Protein AF-A0A670I3U3-F1 (afdb_monomer)

pLDDT: mean 74.85, std 17.23, range [39.5, 95.62]

Foldseek 3Di:
DDDDPPPPDDDPDVPVVVVCCVVVVDPPPCPPPHDDFDDDDDDFDDDDDDPPDDPVVVVVVVVVRVVVVCVVPPDPPDDPVVSVVVVPPPPDDDD

Organism: Podarcis muralis (NCBI:txid64176)

Mean predicted aligned error: 14.13 Å

Secondary structure (DSSP, 8-state):
-------------HHHHHHHHHHH-------TTSS-----PPP-PPPPP-TT--HHHHHHHHHHHHHHHHHHH-PSSP-HHHHHHHHHS------

Solvent-accessible surface area (backbone atoms only — not comparable to full-atom values): 6673 Å² total; per-residue (Å²): 141,85,80,82,81,78,76,79,81,86,77,98,51,74,64,63,56,47,50,52,41,71,74,62,70,58,81,83,62,74,58,89,86,64,80,93,60,83,86,78,86,82,85,75,84,83,82,82,89,58,96,86,63,53,75,67,58,53,50,53,53,50,50,53,54,49,52,53,53,42,64,74,77,47,72,81,82,78,52,73,68,58,45,55,48,63,63,72,54,75,80,69,90,76,134

Structure (mmCIF, N/CA/C/O backbone):
data_AF-A0A670I3U3-F1
#
_entry.id   AF-A0A670I3U3-F1
#
loop_
_atom_site.group_PDB
_atom_site.id
_atom_site.type_symbol
_atom_site.label_atom_id
_atom_site.label_alt_id
_atom_site.label_comp_id
_atom_site.label_asym_id
_atom_site.label_entity_id
_atom_site.label_seq_id
_atom_site.pdbx_PDB_ins_code
_atom_site.Cartn_x
_atom_site.Cartn_y
_atom_site.Cartn_z
_atom_site.occupancy
_atom_site.B_iso_or_equiv
_atom_site.auth_seq_id
_atom_site.auth_comp_id
_atom_site.auth_asym_id
_atom_site.auth_atom_id
_atom_site.pdbx_PDB_model_num
ATOM 1 N N . MET A 1 1 ? -9.331 42.536 -22.570 1.00 39.50 1 MET A N 1
ATOM 2 C CA . MET A 1 1 ? -9.483 41.204 -23.198 1.00 39.50 1 MET A CA 1
ATOM 3 C C . MET A 1 1 ? -8.216 40.946 -24.002 1.00 39.50 1 MET A C 1
ATOM 5 O O . MET A 1 1 ? -8.075 41.502 -25.071 1.00 39.50 1 MET A O 1
ATOM 9 N N . GLY A 1 2 ? -7.161 40.326 -23.487 1.00 46.25 2 GLY A N 1
ATOM 10 C CA . GLY A 1 2 ? -7.134 39.082 -22.724 1.00 46.25 2 GLY A CA 1
ATOM 11 C C . GLY A 1 2 ? -6.546 37.992 -23.624 1.00 46.25 2 GLY A C 1
ATOM 12 O O . GLY A 1 2 ? -7.264 37.086 -24.014 1.00 46.25 2 GLY A O 1
ATOM 13 N N . SER A 1 3 ? -5.275 38.124 -24.018 1.00 40.22 3 SER A N 1
ATOM 14 C CA . SER A 1 3 ? -4.549 37.063 -24.725 1.00 40.22 3 SER A CA 1
ATOM 15 C C . SER A 1 3 ? -3.438 36.580 -23.804 1.00 40.22 3 SER A C 1
ATOM 17 O O . SER A 1 3 ? -2.370 37.182 -23.705 1.00 40.22 3 SER A O 1
ATOM 19 N N . TYR A 1 4 ? -3.753 35.549 -23.024 1.00 45.19 4 TYR A N 1
ATOM 20 C CA . TYR A 1 4 ? -2.819 34.914 -22.107 1.00 45.19 4 TYR A CA 1
ATOM 21 C C . TYR A 1 4 ? -1.749 34.189 -22.927 1.00 45.19 4 TYR A C 1
ATOM 23 O O . TYR A 1 4 ? -1.976 33.105 -23.458 1.00 45.19 4 TYR A O 1
ATOM 31 N N . SER A 1 5 ? -0.574 34.808 -23.041 1.00 49.38 5 SER A N 1
ATOM 32 C CA . SER A 1 5 ? 0.641 34.169 -23.541 1.00 49.38 5 SER A CA 1
ATOM 33 C C . SER A 1 5 ? 1.114 33.155 -22.501 1.00 49.38 5 SER A C 1
ATOM 35 O O . SER A 1 5 ? 1.922 33.461 -21.624 1.00 49.38 5 SER A O 1
ATOM 37 N N . PHE A 1 6 ? 0.564 31.943 -22.557 1.00 44.09 6 PHE A N 1
ATOM 38 C CA . PHE A 1 6 ? 1.02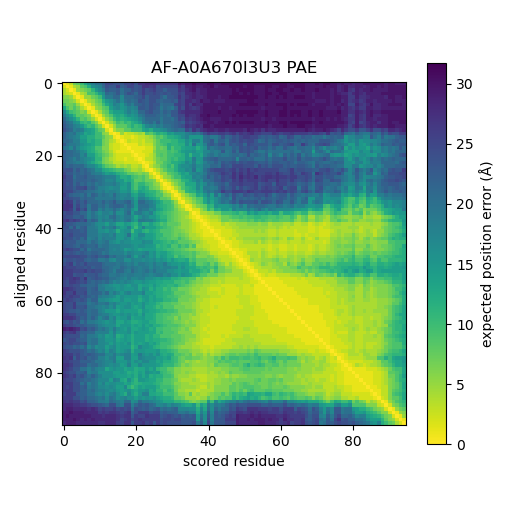5 30.818 -21.750 1.00 44.09 6 PHE A CA 1
ATOM 39 C C . PHE A 1 6 ? 2.262 30.215 -22.421 1.00 44.09 6 PHE A C 1
ATOM 41 O O . PHE A 1 6 ? 2.228 29.157 -23.049 1.00 44.09 6 PHE A O 1
ATOM 48 N N . ARG A 1 7 ? 3.372 30.955 -22.363 1.00 43.69 7 ARG A N 1
ATOM 49 C CA . ARG A 1 7 ? 4.663 30.494 -22.865 1.00 43.69 7 ARG A CA 1
ATOM 50 C C . ARG A 1 7 ? 5.255 29.524 -21.848 1.00 43.69 7 ARG A C 1
ATOM 52 O O . ARG A 1 7 ? 6.020 29.924 -20.975 1.00 43.69 7 ARG A O 1
ATOM 59 N N . ILE A 1 8 ? 4.882 28.249 -21.970 1.00 43.16 8 ILE A N 1
ATOM 60 C CA . ILE A 1 8 ? 5.583 27.144 -21.312 1.00 43.16 8 ILE A CA 1
ATOM 61 C C . ILE A 1 8 ? 6.974 27.081 -21.938 1.00 43.16 8 ILE A C 1
ATOM 63 O O . ILE A 1 8 ? 7.182 26.594 -23.047 1.00 43.16 8 ILE A O 1
ATOM 67 N N . PHE A 1 9 ? 7.923 27.669 -21.227 1.00 48.34 9 PHE A N 1
ATOM 68 C CA . PHE A 1 9 ? 9.337 27.393 -21.385 1.00 48.34 9 PHE A CA 1
ATOM 69 C C . PHE A 1 9 ? 9.571 25.921 -21.005 1.00 48.34 9 PHE A C 1
ATOM 71 O O . PHE A 1 9 ? 8.994 25.488 -20.015 1.00 48.34 9 PHE A O 1
ATOM 78 N N . PHE A 1 10 ? 10.372 25.199 -21.800 1.00 45.84 10 PHE A N 1
ATOM 79 C CA . PHE A 1 10 ? 11.146 23.968 -21.513 1.00 45.84 10 PHE A CA 1
ATOM 80 C C . PHE A 1 10 ? 11.032 22.903 -22.621 1.00 45.84 10 PHE A C 1
ATOM 82 O O . PHE A 1 10 ? 10.160 22.047 -22.578 1.00 45.84 10 PHE A O 1
ATOM 89 N N . LEU A 1 11 ? 11.951 22.947 -23.598 1.00 47.25 11 LEU A N 1
ATOM 90 C CA . LEU A 1 11 ? 12.877 21.850 -23.952 1.00 47.25 11 LEU A CA 1
ATOM 91 C C . LEU A 1 11 ? 13.648 22.221 -25.233 1.00 47.25 11 LEU A C 1
ATOM 93 O O . LEU A 1 11 ? 13.205 21.993 -26.359 1.00 47.25 11 LEU A O 1
ATOM 97 N N . SER A 1 12 ? 14.843 22.777 -25.075 1.00 53.53 12 SER A N 1
ATOM 98 C CA . SER A 1 12 ? 15.793 22.921 -26.177 1.00 53.53 12 SER A CA 1
ATOM 99 C C . SER A 1 12 ? 16.439 21.560 -26.474 1.00 53.53 12 SER A C 1
ATOM 101 O O . SER A 1 12 ? 17.479 21.242 -25.911 1.00 53.53 12 SER A O 1
ATOM 103 N N . TYR A 1 13 ? 15.821 20.743 -27.335 1.00 57.66 13 TYR A N 1
ATOM 104 C CA . TYR A 1 13 ? 16.494 19.667 -28.085 1.00 57.66 13 TYR A CA 1
ATOM 105 C C . TYR A 1 13 ? 15.681 19.318 -29.343 1.00 57.66 13 TYR A C 1
ATOM 107 O O . TYR A 1 13 ? 15.046 18.271 -29.438 1.00 57.66 13 TYR A O 1
ATOM 115 N N . THR A 1 14 ? 15.648 20.222 -30.321 1.00 66.06 14 THR A N 1
ATOM 116 C CA . THR A 1 14 ? 14.754 20.128 -31.491 1.00 66.06 14 THR A CA 1
ATOM 117 C C . THR A 1 14 ? 15.102 18.985 -32.448 1.00 66.06 14 THR A C 1
ATOM 119 O O . THR A 1 14 ? 14.212 18.469 -33.111 1.00 66.06 14 THR A O 1
ATOM 122 N N . GLY A 1 15 ? 16.368 18.559 -32.517 1.00 72.75 15 GLY A N 1
ATOM 123 C CA . GLY A 1 15 ? 16.823 17.508 -33.438 1.00 72.75 15 GLY A CA 1
ATOM 124 C C . GLY A 1 15 ? 16.455 16.090 -32.995 1.00 72.75 15 GLY A C 1
ATOM 125 O O . GLY A 1 15 ? 15.765 15.378 -33.714 1.00 72.75 15 GLY A O 1
ATOM 126 N N .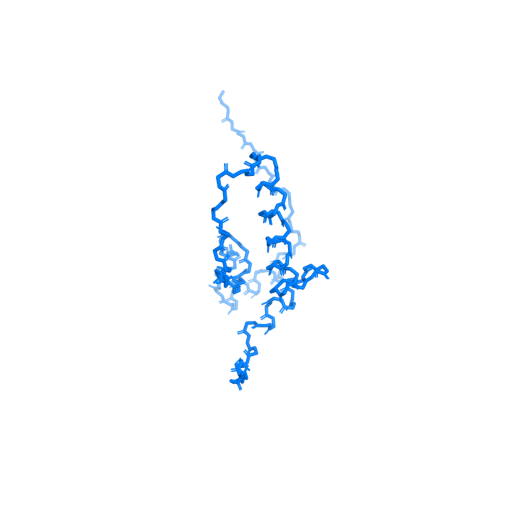 LEU A 1 16 ? 16.887 15.673 -31.801 1.00 74.81 16 LEU A N 1
ATOM 127 C CA . LEU A 1 16 ? 16.639 14.314 -31.294 1.00 74.81 16 LEU A CA 1
ATOM 128 C C . LEU A 1 16 ? 15.164 14.079 -30.965 1.00 74.81 16 LEU A C 1
ATOM 130 O O . LEU A 1 16 ? 14.649 13.018 -31.291 1.00 74.81 16 LEU A O 1
ATOM 134 N N . THR A 1 17 ? 14.459 15.057 -30.386 1.00 70.06 17 THR A N 1
ATOM 135 C CA . THR A 1 17 ? 13.016 14.908 -30.114 1.00 70.06 17 THR A CA 1
ATOM 136 C C . THR A 1 17 ? 12.224 14.740 -31.411 1.00 70.06 17 THR A C 1
ATOM 138 O O . THR A 1 17 ? 11.378 13.851 -31.498 1.00 70.06 17 THR A O 1
ATOM 141 N N . ARG A 1 18 ? 12.565 15.509 -32.455 1.00 72.12 18 ARG A N 1
ATOM 142 C CA . ARG A 1 18 ? 11.999 15.369 -33.801 1.00 72.12 18 ARG A CA 1
ATOM 143 C C . ARG A 1 18 ? 12.371 14.042 -34.455 1.00 72.12 18 ARG A C 1
ATOM 145 O O . ARG A 1 18 ? 11.493 13.382 -34.996 1.00 72.12 18 ARG A O 1
ATOM 152 N N . TRP A 1 19 ? 13.632 13.624 -34.371 1.00 79.50 19 TRP A N 1
ATOM 153 C CA . TRP A 1 19 ? 14.098 12.350 -34.924 1.00 79.50 19 TRP A CA 1
ATOM 154 C C . TRP A 1 19 ? 13.393 11.153 -34.273 1.00 79.50 19 TRP A C 1
ATOM 156 O O . TRP A 1 19 ? 12.906 10.270 -34.976 1.00 79.50 19 TRP A O 1
ATOM 166 N N . VAL A 1 20 ? 13.257 11.150 -32.942 1.00 75.00 20 VAL A N 1
ATOM 167 C CA . VAL A 1 20 ? 12.492 10.129 -32.208 1.00 75.00 20 VAL A CA 1
ATOM 168 C C . VAL A 1 20 ? 11.016 10.170 -32.614 1.00 75.00 20 VAL A C 1
ATOM 170 O O . VAL A 1 20 ? 10.427 9.122 -32.877 1.00 75.00 20 VAL A O 1
ATOM 173 N N . TYR A 1 21 ? 10.413 11.354 -32.726 1.00 69.19 21 TYR A N 1
ATOM 174 C CA . TYR A 1 21 ? 9.014 11.500 -33.129 1.00 69.19 21 TYR A CA 1
ATOM 175 C C . TYR A 1 21 ? 8.751 10.989 -34.556 1.00 69.19 21 TYR A C 1
ATOM 177 O O . TYR A 1 21 ? 7.825 10.209 -34.767 1.00 69.19 21 TYR A O 1
ATOM 185 N N . GLU A 1 22 ? 9.589 11.354 -35.528 1.00 77.81 22 GLU A N 1
ATOM 186 C CA . GLU A 1 22 ? 9.454 10.934 -36.930 1.00 77.81 22 GLU A CA 1
ATOM 187 C C . GLU A 1 22 ? 9.682 9.426 -37.108 1.00 77.81 22 GLU A C 1
ATOM 189 O O . GLU A 1 22 ? 8.971 8.781 -37.883 1.00 77.81 22 GLU A O 1
ATOM 194 N N . LYS A 1 23 ? 10.641 8.851 -36.368 1.00 75.94 23 LYS A N 1
ATOM 195 C CA . LYS A 1 23 ? 10.982 7.422 -36.432 1.00 75.94 23 LYS A CA 1
ATOM 196 C C . LYS A 1 23 ? 9.922 6.545 -35.771 1.00 75.94 23 LYS A C 1
ATOM 198 O O . LYS A 1 23 ? 9.585 5.491 -36.300 1.00 75.94 23 LYS A O 1
ATOM 203 N N . THR A 1 24 ? 9.420 6.969 -34.614 1.00 72.75 24 THR A N 1
ATOM 204 C CA . THR A 1 24 ? 8.535 6.136 -33.789 1.00 72.75 24 THR A CA 1
ATOM 205 C C . THR A 1 24 ? 7.057 6.411 -34.082 1.00 72.75 24 THR A C 1
ATOM 207 O O . THR A 1 24 ? 6.233 5.551 -33.790 1.00 72.75 24 THR A O 1
ATOM 210 N N . ARG A 1 25 ? 6.709 7.593 -34.637 1.00 64.75 25 ARG A N 1
ATOM 211 C CA . ARG A 1 25 ? 5.336 8.124 -34.853 1.00 64.75 25 ARG A CA 1
ATOM 212 C C . ARG A 1 25 ? 4.375 7.921 -33.673 1.00 64.75 25 ARG A C 1
ATOM 214 O O . ARG A 1 25 ? 3.159 7.982 -33.825 1.00 64.75 25 ARG A O 1
ATOM 221 N N . CYS A 1 26 ? 4.918 7.654 -32.495 1.00 60.19 26 CYS A N 1
ATOM 222 C CA . CYS A 1 26 ? 4.165 7.250 -31.330 1.00 60.19 26 CYS A CA 1
ATOM 223 C C . CYS A 1 26 ? 3.864 8.513 -30.534 1.00 60.19 26 CYS A C 1
ATOM 225 O O . CYS A 1 26 ? 4.790 9.234 -30.150 1.00 60.19 26 CYS A O 1
ATOM 227 N N . LEU A 1 27 ? 2.579 8.790 -30.293 1.00 56.03 27 LEU A N 1
ATOM 228 C CA . LEU A 1 27 ? 2.184 9.743 -29.264 1.00 56.03 27 LEU A CA 1
ATOM 229 C C . LEU A 1 27 ? 2.707 9.190 -27.932 1.00 56.03 27 LEU A C 1
ATOM 231 O O . LEU A 1 27 ? 2.048 8.382 -27.285 1.00 56.03 27 LEU A O 1
ATOM 235 N N . LEU A 1 28 ? 3.886 9.650 -27.510 1.00 57.25 28 LEU A N 1
ATOM 236 C CA . LEU A 1 28 ? 4.368 9.564 -26.131 1.00 57.25 28 LEU A CA 1
ATOM 237 C C . LEU A 1 28 ? 3.520 10.495 -25.250 1.00 57.25 28 LEU A C 1
ATOM 239 O O . LEU A 1 28 ? 4.039 11.348 -24.538 1.00 57.25 28 LEU A O 1
ATOM 243 N N . LEU A 1 29 ? 2.197 10.370 -25.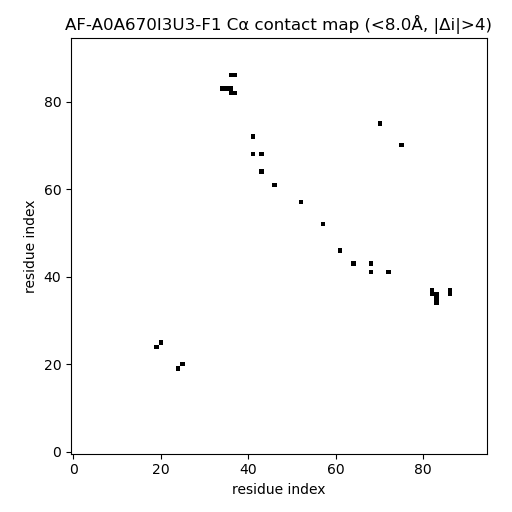327 1.00 57.56 29 LEU A N 1
ATOM 244 C CA . LEU A 1 29 ? 1.345 10.785 -24.236 1.00 57.56 29 LEU A CA 1
ATOM 245 C C . LEU A 1 29 ? 1.604 9.745 -23.150 1.00 57.56 29 LEU A C 1
ATOM 247 O O . LEU A 1 29 ? 1.235 8.584 -23.354 1.00 57.56 29 LEU A O 1
ATOM 251 N N . PRO A 1 30 ? 2.252 10.087 -22.022 1.00 60.06 30 PRO A N 1
ATOM 252 C CA . PRO A 1 30 ? 2.122 9.239 -20.854 1.00 60.06 30 PRO A CA 1
ATOM 253 C C . PRO A 1 30 ? 0.619 9.123 -20.619 1.00 60.06 30 PRO A C 1
ATOM 255 O O . PRO A 1 30 ? -0.046 10.127 -20.364 1.00 60.06 30 PRO A O 1
ATOM 258 N N . VAL A 1 31 ? 0.072 7.929 -20.849 1.00 61.41 31 VAL A N 1
ATOM 259 C CA . VAL A 1 31 ? -1.351 7.647 -20.679 1.00 61.41 31 VAL A CA 1
ATOM 260 C C . VAL A 1 31 ? -1.722 8.192 -19.304 1.00 61.41 31 VAL A C 1
ATOM 262 O O . VAL A 1 31 ? -1.111 7.816 -18.304 1.00 61.41 31 VAL A O 1
ATOM 265 N N . TYR A 1 32 ? -2.598 9.196 -19.302 1.00 54.59 32 TYR A N 1
ATOM 266 C CA . TYR A 1 32 ? -2.941 10.027 -18.151 1.00 54.59 32 TYR A CA 1
ATOM 267 C C . TYR A 1 32 ? -3.166 9.120 -16.922 1.00 54.59 32 TYR A C 1
ATOM 269 O O . TYR A 1 32 ? -4.125 8.354 -16.903 1.00 54.59 32 TYR A O 1
ATOM 277 N N . GLY A 1 33 ? -2.241 9.130 -15.948 1.00 60.44 33 GLY A N 1
ATOM 278 C CA . GLY A 1 33 ? -2.273 8.223 -14.784 1.00 60.44 33 GLY A CA 1
ATOM 279 C C . GLY A 1 33 ? -0.943 7.562 -14.387 1.00 60.44 33 GLY A C 1
ATOM 280 O O . GLY A 1 33 ? -0.860 6.995 -13.301 1.00 60.44 33 GLY A O 1
ATOM 281 N N . GLY A 1 34 ? 0.111 7.662 -15.207 1.00 68.06 34 GLY A N 1
ATOM 282 C CA . GLY A 1 34 ? 1.440 7.115 -14.893 1.00 68.06 34 GLY A CA 1
ATOM 283 C C . GLY A 1 34 ? 1.652 5.686 -15.405 1.00 68.06 34 GLY A C 1
ATOM 284 O O . GLY A 1 34 ? 1.040 5.265 -16.385 1.00 68.06 34 GLY A O 1
ATOM 285 N N . PHE A 1 35 ? 2.567 4.939 -14.779 1.00 63.84 35 PHE A N 1
ATOM 286 C CA . PHE A 1 35 ? 2.840 3.552 -15.162 1.00 63.84 35 PHE A CA 1
ATOM 287 C C . PHE A 1 35 ? 1.746 2.612 -14.622 1.00 63.84 35 PHE A C 1
ATOM 289 O O . PHE A 1 35 ? 1.455 2.663 -13.428 1.00 63.84 35 PHE A O 1
ATOM 296 N N . PRO A 1 36 ? 1.155 1.729 -15.450 1.00 60.66 36 PRO A N 1
ATOM 297 C CA . PRO A 1 36 ? 0.125 0.785 -15.016 1.00 60.66 36 PRO A CA 1
ATOM 298 C C . PRO A 1 36 ? 0.724 -0.276 -14.078 1.00 60.66 36 PRO A C 1
ATOM 300 O O . PRO A 1 36 ? 1.266 -1.292 -14.523 1.00 60.66 36 PRO A O 1
ATOM 303 N N . VAL A 1 37 ? 0.648 -0.013 -12.772 1.00 66.44 37 VAL A N 1
ATOM 304 C CA . VAL A 1 37 ? 1.033 -0.935 -11.693 1.00 66.44 37 VAL A CA 1
ATOM 305 C C . VAL A 1 37 ? -0.061 -1.995 -11.505 1.00 66.44 37 VAL A C 1
ATOM 307 O O . VAL A 1 37 ? -1.247 -1.706 -11.668 1.00 66.44 37 VAL A O 1
ATOM 310 N N . LYS A 1 38 ? 0.315 -3.236 -11.158 1.00 71.75 38 LYS A N 1
ATOM 311 C CA . LYS A 1 38 ? -0.644 -4.296 -10.797 1.00 71.75 38 LYS A CA 1
ATOM 312 C C . LYS A 1 38 ? -1.427 -3.879 -9.538 1.00 71.75 38 LYS A C 1
ATOM 314 O O . LYS A 1 38 ? -0.881 -3.909 -8.439 1.00 71.75 38 LYS A O 1
ATOM 319 N N . LEU A 1 39 ? -2.706 -3.531 -9.686 1.00 75.81 39 LEU A N 1
ATOM 320 C CA . LEU A 1 39 ? -3.620 -3.328 -8.558 1.00 75.81 39 LEU A CA 1
ATOM 321 C C . LEU A 1 39 ? -4.192 -4.687 -8.135 1.00 75.81 39 LEU A C 1
ATOM 323 O O . LEU A 1 39 ? -5.030 -5.254 -8.834 1.00 75.81 39 LEU A O 1
ATOM 327 N N . ARG A 1 40 ? -3.706 -5.234 -7.016 1.00 81.56 40 ARG A N 1
ATOM 328 C CA . ARG A 1 40 ? -4.255 -6.445 -6.385 1.00 81.56 40 ARG A CA 1
ATOM 329 C C . ARG A 1 40 ? -5.003 -6.042 -5.121 1.00 81.56 40 ARG A C 1
ATOM 331 O O . ARG A 1 40 ? -4.427 -5.392 -4.252 1.00 81.56 40 ARG A O 1
ATOM 338 N N . THR A 1 41 ? -6.266 -6.440 -5.022 1.00 87.94 41 THR A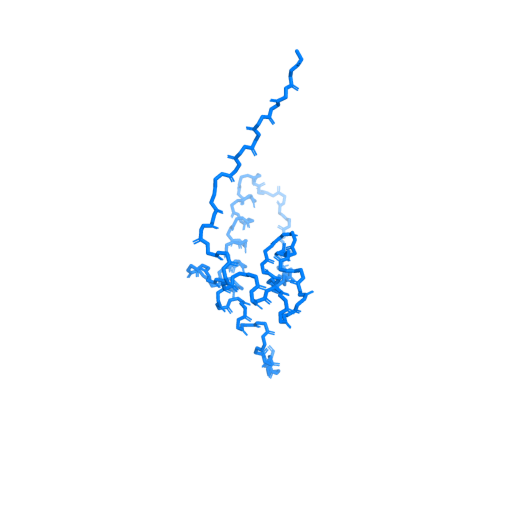 N 1
ATOM 339 C CA . THR A 1 41 ? -7.078 -6.218 -3.823 1.00 87.94 41 THR A CA 1
ATOM 340 C C . THR A 1 41 ? -7.082 -7.493 -2.995 1.00 87.94 41 THR A C 1
ATOM 342 O O . THR A 1 41 ? -7.579 -8.519 -3.451 1.00 87.94 41 THR A O 1
ATOM 345 N N . TYR A 1 42 ? -6.534 -7.424 -1.784 1.00 89.38 42 TYR A N 1
ATOM 346 C CA . TYR A 1 42 ? -6.576 -8.513 -0.811 1.00 89.38 42 TYR A CA 1
ATOM 347 C C . TYR A 1 42 ? -7.669 -8.221 0.213 1.00 89.38 42 TYR A C 1
ATOM 349 O O . TYR A 1 42 ? -7.694 -7.141 0.804 1.00 89.38 42 TYR A O 1
ATOM 357 N N . ILE A 1 43 ? -8.581 -9.173 0.402 1.00 92.62 43 ILE A N 1
ATOM 358 C CA . ILE A 1 43 ? -9.659 -9.082 1.389 1.00 92.62 43 ILE A CA 1
ATOM 359 C C . ILE A 1 43 ? -9.197 -9.843 2.630 1.00 92.62 43 ILE A C 1
ATOM 361 O O . ILE A 1 43 ? -8.844 -11.017 2.535 1.00 92.62 43 ILE A O 1
ATOM 365 N N . GLY A 1 44 ? -9.139 -9.155 3.769 1.00 90.88 44 GLY A N 1
ATOM 366 C CA . GLY A 1 44 ? -8.740 -9.755 5.040 1.00 90.88 44 GLY A CA 1
ATOM 367 C C . GLY A 1 44 ? -9.854 -10.534 5.725 1.00 90.88 44 GLY A C 1
ATOM 368 O O . GLY A 1 44 ? -11.006 -10.529 5.289 1.00 90.88 44 GLY A O 1
ATOM 369 N N . GLU A 1 45 ? -9.497 -11.175 6.833 1.00 92.06 45 GLU A N 1
ATOM 370 C CA . GLU A 1 45 ? -10.462 -11.836 7.708 1.00 92.06 45 GLU A CA 1
ATOM 371 C C . GLU A 1 45 ? -11.456 -10.819 8.298 1.00 92.06 45 GLU A C 1
ATOM 373 O O . GLU A 1 45 ? -11.074 -9.685 8.613 1.00 92.06 45 GLU A O 1
ATOM 378 N N . PRO A 1 46 ? -12.738 -11.197 8.446 1.00 92.81 46 PRO A N 1
ATOM 379 C CA . PRO A 1 46 ? -13.742 -10.322 9.029 1.00 92.81 46 PRO A CA 1
ATOM 380 C C . PRO A 1 46 ? -13.441 -10.063 10.509 1.00 92.81 46 PRO A C 1
ATOM 382 O O . PRO A 1 46 ? -13.083 -10.972 11.256 1.00 92.81 46 PRO A O 1
ATOM 385 N N . ILE A 1 47 ? -13.641 -8.822 10.950 1.00 91.38 47 ILE A N 1
ATOM 386 C CA . ILE A 1 47 ? -13.497 -8.458 12.362 1.00 91.38 47 ILE A CA 1
ATOM 387 C C . ILE A 1 47 ? -14.770 -8.900 13.099 1.00 91.38 47 ILE A C 1
ATOM 389 O O . ILE A 1 47 ? -15.858 -8.446 12.730 1.00 91.38 47 ILE A O 1
ATOM 393 N N . PRO A 1 48 ? -14.676 -9.775 14.117 1.00 90.94 48 PRO A N 1
ATOM 394 C CA . PRO A 1 48 ? -15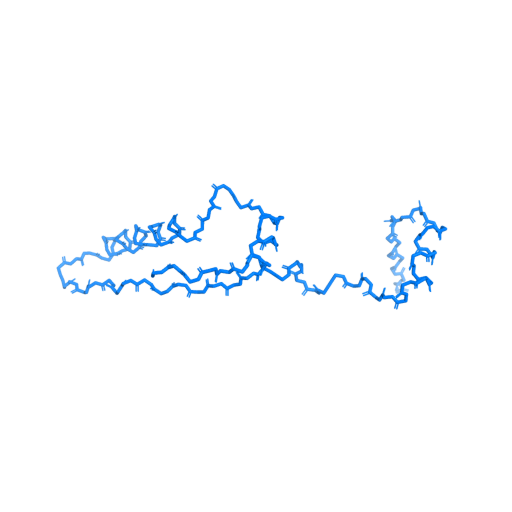.847 -10.256 14.834 1.00 90.94 48 PRO A CA 1
ATOM 395 C C . PRO A 1 48 ? -16.500 -9.126 15.635 1.00 90.94 48 PRO A C 1
ATOM 397 O O . PRO A 1 48 ? -15.821 -8.313 16.265 1.00 90.94 48 PRO A 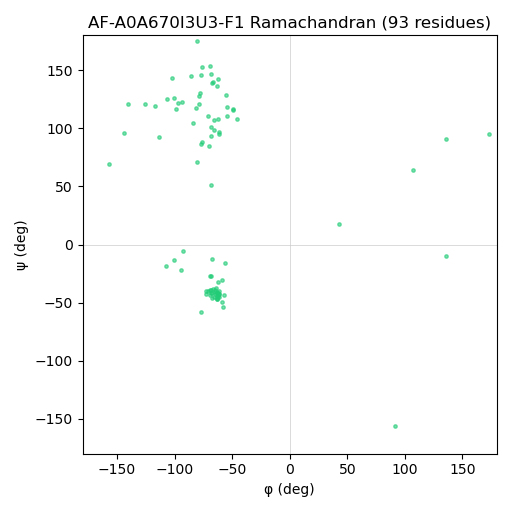O 1
ATOM 400 N N . TYR A 1 49 ? -17.831 -9.097 15.618 1.00 87.00 49 TYR A N 1
ATOM 401 C CA . TYR A 1 49 ? -18.617 -8.170 16.422 1.00 87.00 49 TYR A CA 1
ATOM 402 C C . TYR A 1 49 ? -18.703 -8.668 17.867 1.00 87.00 49 TYR A C 1
ATOM 404 O O . TYR A 1 49 ? -19.103 -9.806 18.108 1.00 87.00 49 TYR A O 1
ATOM 412 N N . ASP A 1 50 ? -18.363 -7.803 18.818 1.00 90.19 50 ASP A N 1
ATOM 413 C CA . ASP A 1 50 ? -18.525 -8.052 20.249 1.00 90.19 50 ASP A CA 1
ATOM 414 C C . ASP A 1 50 ? -19.338 -6.893 20.848 1.00 90.19 50 ASP A C 1
ATOM 416 O O . ASP A 1 50 ? -18.925 -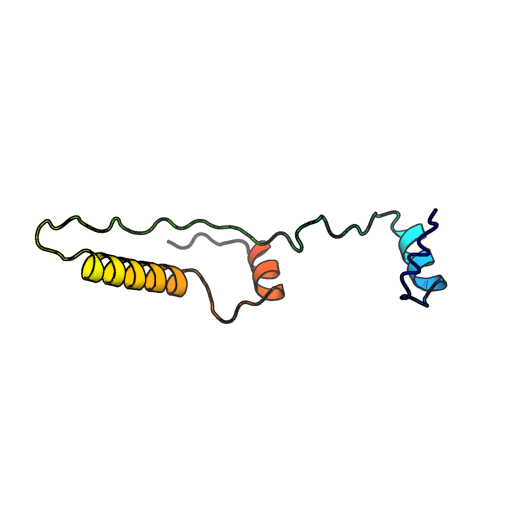5.741 20.722 1.00 90.19 50 ASP A O 1
ATOM 420 N N . PRO A 1 51 ? -20.505 -7.153 21.463 1.00 88.94 51 PRO A N 1
ATOM 421 C CA . PRO A 1 51 ? -21.368 -6.107 22.008 1.00 88.94 51 PRO A CA 1
ATOM 422 C C . PRO A 1 51 ? -20.773 -5.371 23.219 1.00 88.94 51 PRO A C 1
ATOM 424 O O . PRO A 1 51 ? -21.303 -4.332 23.603 1.00 88.94 51 PRO A O 1
ATOM 427 N N . ASN A 1 52 ? -19.696 -5.881 23.824 1.00 91.62 52 ASN A N 1
ATOM 428 C CA . ASN A 1 52 ? -19.087 -5.285 25.018 1.00 91.62 52 ASN A CA 1
ATOM 429 C C . ASN A 1 52 ? -17.952 -4.297 24.706 1.00 91.62 52 ASN A C 1
ATOM 431 O O . ASN A 1 52 ? -17.426 -3.673 25.626 1.00 91.62 52 ASN A O 1
ATOM 435 N N . ILE A 1 53 ? -17.551 -4.161 23.438 1.00 90.38 53 ILE A N 1
ATOM 436 C CA . ILE A 1 53 ? -16.406 -3.324 23.059 1.00 90.38 53 ILE A CA 1
ATOM 437 C C . ILE A 1 53 ? -16.820 -1.870 22.867 1.00 90.38 53 ILE A C 1
ATOM 439 O O . ILE A 1 53 ? -17.888 -1.556 22.334 1.00 90.38 53 ILE A O 1
ATOM 443 N N . THR A 1 54 ? -15.921 -0.963 23.230 1.00 93.88 54 THR A N 1
ATOM 444 C CA . THR A 1 54 ? -16.071 0.452 22.897 1.00 93.88 54 THR A CA 1
ATOM 445 C C . THR A 1 54 ? -15.728 0.698 21.421 1.00 93.88 54 THR A C 1
ATOM 447 O O . THR A 1 54 ? -14.925 -0.014 20.811 1.00 93.88 54 THR A O 1
ATOM 450 N N . ALA A 1 55 ? -16.319 1.733 20.813 1.00 92.25 55 ALA A N 1
ATOM 451 C CA . ALA A 1 55 ? -16.049 2.079 19.412 1.00 92.25 55 ALA A CA 1
ATOM 452 C C . ALA A 1 55 ? -14.561 2.394 19.150 1.00 92.25 55 ALA A C 1
ATOM 454 O O . ALA A 1 55 ? -14.049 2.138 18.060 1.00 92.25 55 ALA A O 1
ATOM 455 N N . THR A 1 56 ? -13.858 2.919 20.157 1.00 93.94 56 THR A N 1
ATOM 456 C CA . THR A 1 56 ? -12.421 3.216 20.110 1.00 93.94 56 THR A CA 1
ATOM 457 C C . THR A 1 56 ? -11.580 1.948 20.022 1.00 93.94 56 THR A C 1
ATOM 459 O O . THR A 1 56 ? -10.723 1.847 19.150 1.00 93.94 56 THR A O 1
ATOM 462 N N . GLU A 1 57 ? -11.879 0.940 20.842 1.00 93.12 57 GLU A N 1
ATOM 463 C CA . GLU A 1 57 ? -11.182 -0.351 20.801 1.00 93.12 57 GLU A CA 1
ATOM 464 C C . GLU A 1 57 ? -11.413 -1.082 19.475 1.00 93.12 57 GLU A C 1
ATOM 466 O O . GLU A 1 57 ? -10.502 -1.710 18.931 1.00 93.12 57 GLU A O 1
ATOM 471 N N . LEU A 1 58 ? -12.622 -0.985 18.911 1.00 94.19 58 LEU A N 1
ATOM 472 C CA . LEU A 1 58 ? -12.915 -1.549 17.594 1.00 94.19 58 LEU A CA 1
ATOM 473 C C . LEU A 1 58 ? -12.086 -0.875 16.488 1.00 94.19 58 LEU A C 1
ATOM 475 O O . LEU A 1 58 ? -11.570 -1.557 15.595 1.00 94.19 58 LEU A O 1
ATOM 479 N N . ALA A 1 59 ? -11.928 0.449 16.546 1.00 94.06 59 ALA A N 1
ATOM 480 C CA . ALA A 1 59 ? -11.108 1.193 15.594 1.00 94.06 59 ALA A CA 1
ATOM 481 C C . ALA A 1 59 ? -9.623 0.804 15.694 1.00 94.06 59 ALA A C 1
ATOM 483 O O . ALA A 1 59 ? -8.968 0.615 14.667 1.00 94.06 59 ALA A O 1
ATOM 484 N N . GLU A 1 60 ? -9.105 0.615 16.909 1.00 95.19 60 GLU A N 1
ATOM 485 C CA . GLU A 1 60 ? -7.731 0.154 17.138 1.00 95.19 60 GLU A CA 1
ATOM 486 C C . GLU A 1 60 ? -7.502 -1.257 16.587 1.00 95.19 60 GLU A C 1
ATOM 488 O O . GLU A 1 60 ? -6.559 -1.469 15.824 1.00 95.19 60 GLU A O 1
ATOM 493 N N . LYS A 1 61 ? -8.413 -2.199 16.865 1.00 93.69 61 LYS A N 1
ATOM 494 C CA . LYS A 1 61 ? -8.368 -3.555 16.287 1.00 93.69 61 LYS A CA 1
ATOM 495 C C . LYS A 1 61 ? -8.369 -3.520 14.758 1.00 93.69 61 LYS A C 1
ATOM 497 O O . LYS A 1 61 ? -7.583 -4.220 14.119 1.00 93.69 61 LYS A O 1
ATOM 502 N N . THR A 1 62 ? -9.217 -2.675 14.171 1.00 94.19 62 THR A N 1
ATOM 503 C CA . THR A 1 62 ? -9.301 -2.498 12.713 1.00 94.19 62 THR A CA 1
ATOM 504 C C . THR A 1 62 ? -7.996 -1.959 12.143 1.00 94.19 62 THR A C 1
ATOM 506 O O . THR A 1 62 ? -7.502 -2.467 11.137 1.00 94.19 62 THR A O 1
ATOM 509 N N . LYS A 1 63 ? -7.401 -0.964 12.807 1.00 95.62 63 LYS A N 1
ATOM 510 C CA . LYS A 1 63 ? -6.111 -0.399 12.417 1.00 95.62 63 LYS A CA 1
ATOM 511 C C . LYS A 1 63 ? -5.020 -1.469 12.420 1.00 95.62 63 LYS A C 1
ATOM 513 O O . LYS A 1 63 ? -4.336 -1.621 11.413 1.00 95.62 63 LYS A O 1
ATOM 518 N N . THR A 1 64 ? -4.901 -2.248 13.493 1.00 95.44 64 THR A N 1
ATOM 519 C CA . THR A 1 64 ? -3.905 -3.326 13.588 1.00 95.44 64 THR A CA 1
ATOM 520 C C . THR A 1 64 ? -4.112 -4.395 12.512 1.00 95.44 64 THR A C 1
ATOM 522 O O . THR A 1 64 ? -3.151 -4.822 11.875 1.00 95.44 64 THR A O 1
ATOM 525 N N . ALA A 1 65 ? -5.357 -4.806 12.247 1.00 94.81 65 ALA A N 1
ATOM 526 C CA . ALA A 1 65 ? -5.660 -5.752 11.172 1.00 94.81 65 ALA A CA 1
ATOM 527 C C . ALA A 1 65 ? -5.252 -5.204 9.792 1.00 94.81 65 ALA A C 1
ATOM 529 O O . ALA A 1 65 ? -4.681 -5.927 8.972 1.00 94.81 65 ALA A O 1
ATOM 530 N N . PHE A 1 66 ? -5.487 -3.913 9.554 1.00 94.31 66 PHE A N 1
ATOM 531 C CA . PHE A 1 66 ? -5.116 -3.250 8.309 1.00 94.31 66 PHE A CA 1
ATOM 532 C C . PHE A 1 66 ? -3.596 -3.123 8.143 1.00 94.31 66 PHE A C 1
ATOM 534 O O . PHE A 1 66 ? -3.073 -3.379 7.060 1.00 94.31 66 PHE A O 1
ATOM 541 N N . GLU A 1 67 ? -2.874 -2.777 9.209 1.00 94.69 67 GLU A N 1
ATOM 542 C CA . GLU A 1 67 ? -1.407 -2.726 9.218 1.00 94.69 67 GLU A CA 1
ATOM 543 C C . GLU A 1 67 ? -0.804 -4.106 8.937 1.00 94.69 67 GLU A C 1
ATOM 545 O O . GLU A 1 67 ? 0.070 -4.226 8.084 1.00 94.69 67 GLU A O 1
ATOM 550 N N . ASN A 1 68 ? -1.356 -5.166 9.532 1.00 94.44 68 ASN A N 1
ATOM 551 C CA . ASN A 1 68 ? -0.944 -6.539 9.242 1.00 94.44 68 ASN A CA 1
ATOM 552 C C . ASN A 1 68 ? -1.187 -6.929 7.774 1.00 94.44 68 ASN A C 1
ATOM 554 O O . ASN A 1 68 ? -0.340 -7.573 7.154 1.00 94.44 68 ASN A O 1
ATOM 558 N N . LEU A 1 69 ? -2.332 -6.549 7.193 1.00 93.38 69 LEU A N 1
ATOM 559 C CA . LEU A 1 69 ? -2.614 -6.789 5.772 1.00 93.38 69 LEU A CA 1
ATOM 560 C C . LEU A 1 69 ? -1.663 -6.013 4.864 1.00 93.38 69 LEU A C 1
ATOM 562 O O . LEU A 1 69 ? -1.180 -6.573 3.876 1.00 93.38 69 LEU A O 1
ATOM 566 N N . ARG A 1 70 ? -1.389 -4.749 5.199 1.00 91.19 70 ARG A N 1
ATOM 567 C CA . ARG A 1 70 ? -0.423 -3.905 4.495 1.00 91.19 70 ARG A CA 1
ATOM 568 C C . ARG A 1 70 ? 0.950 -4.560 4.520 1.00 91.19 70 ARG A C 1
ATOM 570 O O . ARG A 1 70 ? 1.507 -4.787 3.457 1.00 91.19 70 ARG A O 1
ATOM 577 N N . ASP A 1 71 ? 1.460 -4.916 5.691 1.00 92.75 71 ASP A N 1
ATOM 578 C CA . ASP A 1 71 ? 2.840 -5.382 5.845 1.00 92.75 71 ASP A CA 1
ATOM 579 C C . ASP A 1 71 ? 3.064 -6.768 5.213 1.00 92.75 71 ASP A C 1
ATOM 581 O O . ASP A 1 71 ? 4.157 -7.063 4.731 1.00 92.75 71 ASP A O 1
ATOM 585 N N . ARG A 1 72 ? 2.016 -7.603 5.128 1.00 91.81 72 ARG A N 1
ATOM 586 C CA . ARG A 1 72 ? 2.065 -8.889 4.408 1.00 91.81 72 ARG A CA 1
ATOM 587 C C . ARG A 1 72 ? 2.121 -8.735 2.889 1.00 91.81 72 ARG A C 1
ATOM 589 O O . ARG A 1 72 ? 2.815 -9.505 2.230 1.00 91.81 72 ARG A O 1
ATOM 596 N N . HIS A 1 73 ? 1.374 -7.786 2.324 1.00 88.81 73 HIS A N 1
ATOM 597 C CA . HIS A 1 73 ? 1.175 -7.700 0.870 1.00 88.81 73 HIS A CA 1
ATOM 598 C C . HIS A 1 73 ? 1.927 -6.541 0.203 1.00 88.81 73 HIS A C 1
ATOM 600 O O . HIS A 1 73 ? 2.118 -6.555 -1.013 1.00 88.81 73 HIS A O 1
ATOM 606 N N . GLN A 1 74 ? 2.355 -5.534 0.966 1.00 86.94 74 GLN A N 1
ATOM 607 C CA . GLN A 1 74 ? 3.046 -4.345 0.476 1.00 86.94 74 GLN A CA 1
ATOM 608 C C . GLN A 1 74 ? 4.455 -4.267 1.064 1.00 86.94 74 GLN A C 1
ATOM 610 O O . GLN A 1 74 ? 4.654 -4.126 2.266 1.00 86.94 74 GLN A O 1
ATOM 615 N N . LYS A 1 75 ? 5.465 -4.289 0.190 1.00 85.56 75 LYS A N 1
ATOM 616 C CA . LYS A 1 75 ? 6.859 -4.055 0.582 1.00 85.56 75 LYS A CA 1
ATOM 617 C C . LYS A 1 75 ? 7.126 -2.553 0.688 1.00 85.56 75 LYS A C 1
ATOM 619 O O . LYS A 1 75 ? 7.082 -1.849 -0.324 1.00 85.56 75 LYS A O 1
ATOM 624 N N . MET A 1 76 ? 7.469 -2.080 1.885 1.00 85.12 76 MET A N 1
ATOM 625 C CA . MET A 1 76 ? 7.887 -0.696 2.137 1.00 85.12 76 MET A CA 1
ATOM 626 C C . MET A 1 76 ? 9.421 -0.591 2.279 1.00 85.12 76 MET A C 1
ATOM 628 O O . MET A 1 76 ? 10.029 -1.499 2.843 1.00 85.12 76 MET A O 1
ATOM 632 N N . PRO A 1 77 ? 10.067 0.488 1.786 1.00 85.88 77 PRO A N 1
ATOM 633 C CA . PRO A 1 77 ? 9.498 1.574 0.983 1.00 85.88 77 PRO A CA 1
ATOM 634 C C . PRO A 1 77 ? 9.102 1.112 -0.435 1.00 85.88 77 PRO A C 1
ATOM 636 O O . PRO A 1 77 ? 9.636 0.134 -0.972 1.00 85.88 77 PRO A O 1
ATOM 639 N N . GLY A 1 78 ? 8.126 1.801 -1.034 1.00 81.44 78 GLY A N 1
ATOM 640 C CA . GLY A 1 78 ? 7.652 1.514 -2.392 1.00 81.44 78 GLY A CA 1
ATOM 641 C C . GLY A 1 78 ? 8.704 1.846 -3.458 1.00 81.44 78 GLY A C 1
ATOM 642 O O . GLY A 1 78 ? 9.472 2.792 -3.303 1.00 81.44 78 GLY A O 1
ATOM 643 N N . ASN A 1 79 ? 8.739 1.078 -4.553 1.00 84.69 79 ASN A N 1
ATOM 644 C CA . ASN A 1 79 ? 9.654 1.303 -5.677 1.00 84.69 79 ASN A CA 1
ATOM 645 C C . ASN A 1 79 ? 8.938 1.036 -7.012 1.00 84.69 79 ASN A C 1
ATOM 647 O O . ASN A 1 79 ? 8.464 -0.074 -7.253 1.00 84.69 79 ASN A O 1
ATOM 651 N N . MET A 1 80 ? 8.886 2.051 -7.881 1.00 81.62 80 MET A N 1
ATOM 652 C CA . MET A 1 80 ? 8.182 2.000 -9.167 1.00 81.62 80 MET A CA 1
ATOM 653 C C . MET A 1 80 ? 8.789 0.984 -10.143 1.00 81.62 80 MET A C 1
ATOM 655 O O . MET A 1 80 ? 8.047 0.273 -10.814 1.00 81.62 80 MET A O 1
ATOM 659 N N . LEU A 1 81 ? 10.121 0.871 -10.200 1.00 84.44 81 LEU A N 1
ATOM 660 C CA . LEU A 1 81 ? 10.794 -0.085 -11.086 1.00 84.44 81 LEU A CA 1
ATOM 661 C C . LEU A 1 81 ? 10.546 -1.525 -10.635 1.00 84.44 81 LEU A C 1
ATOM 663 O O . LEU A 1 81 ? 10.292 -2.385 -11.472 1.00 84.44 81 LEU A O 1
ATOM 667 N N . ARG A 1 82 ? 10.544 -1.768 -9.317 1.00 83.31 82 ARG A N 1
ATOM 668 C CA . ARG A 1 82 ? 10.181 -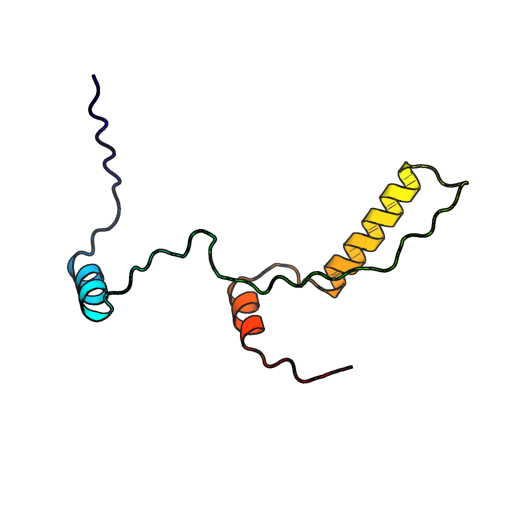3.072 -8.740 1.00 83.31 82 ARG A CA 1
ATOM 669 C C . ARG A 1 82 ? 8.728 -3.429 -9.052 1.00 83.31 82 ARG A C 1
ATOM 671 O O . ARG A 1 82 ? 8.455 -4.529 -9.505 1.00 83.31 82 ARG A O 1
ATOM 678 N N . ALA A 1 83 ? 7.804 -2.486 -8.881 1.00 81.44 83 ALA A N 1
ATOM 679 C CA . ALA A 1 83 ? 6.394 -2.705 -9.205 1.00 81.44 83 ALA A CA 1
ATOM 680 C C . ALA A 1 83 ? 6.170 -2.992 -10.706 1.00 81.44 83 ALA A C 1
ATOM 682 O O . ALA A 1 83 ? 5.271 -3.747 -11.079 1.00 81.44 83 ALA A O 1
ATOM 683 N N . LEU A 1 84 ? 6.998 -2.401 -11.576 1.00 82.00 84 LEU A N 1
ATOM 684 C CA . LEU A 1 84 ? 7.017 -2.694 -13.007 1.00 82.00 84 LEU A CA 1
ATOM 685 C C . LEU A 1 84 ? 7.630 -4.064 -13.321 1.00 82.00 84 LEU A C 1
ATOM 687 O O . LEU A 1 84 ? 7.099 -4.754 -14.188 1.00 82.00 84 LEU A O 1
ATOM 691 N N . SER A 1 85 ? 8.703 -4.484 -12.642 1.00 83.25 85 SER A N 1
ATOM 692 C CA . SER A 1 85 ? 9.311 -5.807 -12.855 1.00 83.25 85 SER A CA 1
ATOM 693 C C . SER A 1 85 ? 8.404 -6.934 -12.362 1.00 83.25 85 SER A C 1
ATOM 695 O O . SER A 1 85 ? 8.135 -7.865 -13.118 1.00 83.25 85 SER A O 1
ATOM 697 N N . GLU A 1 86 ? 7.804 -6.770 -11.176 1.00 79.88 86 GLU A N 1
ATOM 698 C CA . GLU A 1 86 ? 6.787 -7.666 -10.602 1.00 79.88 86 GLU A CA 1
ATOM 699 C C . GLU A 1 86 ? 5.582 -7.843 -11.546 1.00 79.88 86 GLU A C 1
ATOM 701 O O . GLU A 1 86 ? 4.783 -8.767 -11.389 1.00 79.88 86 GLU A O 1
ATOM 706 N N . ARG A 1 87 ? 5.416 -6.982 -12.565 1.00 76.00 87 ARG A N 1
ATOM 707 C CA . ARG A 1 87 ? 4.406 -7.172 -13.610 1.00 76.00 87 ARG A CA 1
ATOM 708 C C . ARG A 1 87 ? 4.695 -8.379 -14.500 1.00 76.00 87 ARG A C 1
ATOM 710 O O . ARG A 1 87 ? 3.750 -9.082 -14.862 1.00 76.00 87 ARG A O 1
ATOM 717 N N . PHE A 1 88 ? 5.956 -8.568 -14.864 1.00 78.88 88 PHE A N 1
ATOM 718 C CA . PHE A 1 88 ? 6.401 -9.539 -15.861 1.00 78.88 88 PHE A CA 1
ATOM 719 C C . PHE A 1 88 ? 6.963 -10.815 -15.252 1.00 78.88 88 PHE A C 1
ATOM 721 O O . PHE A 1 88 ? 7.083 -11.805 -15.975 1.00 78.88 88 PHE A O 1
ATOM 728 N N . ASP A 1 89 ? 7.248 -10.811 -13.948 1.00 73.31 89 ASP A N 1
ATOM 729 C CA . ASP A 1 89 ? 7.488 -12.045 -13.216 1.00 73.31 89 ASP A CA 1
ATOM 730 C C . ASP A 1 89 ? 6.283 -12.971 -13.429 1.00 73.31 89 ASP A C 1
ATOM 732 O O . ASP A 1 89 ? 5.124 -12.629 -13.149 1.00 73.31 89 ASP A O 1
ATOM 736 N N . LYS A 1 90 ? 6.564 -14.125 -14.042 1.00 59.66 90 LYS A N 1
ATOM 737 C CA . LYS A 1 90 ? 5.636 -15.246 -14.089 1.00 59.66 90 LYS A CA 1
ATOM 738 C C . LYS A 1 90 ? 5.526 -15.697 -12.645 1.00 59.66 90 LYS A C 1
ATOM 740 O O . LYS A 1 90 ? 6.488 -16.241 -12.119 1.00 59.66 90 LYS A O 1
ATOM 745 N N . ASP A 1 91 ? 4.400 -15.416 -12.000 1.00 59.09 91 ASP A N 1
ATOM 746 C CA . ASP A 1 91 ? 4.105 -16.059 -10.726 1.00 59.09 91 ASP A CA 1
ATOM 747 C C . ASP A 1 91 ? 4.018 -17.564 -11.021 1.00 59.09 91 ASP A C 1
ATOM 749 O O . ASP A 1 91 ? 3.006 -18.066 -11.523 1.00 59.09 91 ASP A O 1
ATOM 753 N N . ASP A 1 92 ? 5.124 -18.269 -10.784 1.00 55.03 92 ASP A N 1
ATOM 754 C CA . ASP A 1 92 ? 5.110 -19.703 -10.581 1.00 55.03 92 ASP A CA 1
ATOM 755 C C . ASP A 1 92 ? 4.129 -19.964 -9.444 1.00 55.03 92 ASP A C 1
ATOM 757 O O . ASP A 1 92 ? 4.168 -19.331 -8.387 1.00 55.03 92 ASP A O 1
ATOM 761 N N . LYS A 1 93 ? 3.196 -20.877 -9.704 1.00 57.16 93 LYS A N 1
ATOM 762 C CA . LYS A 1 93 ? 2.258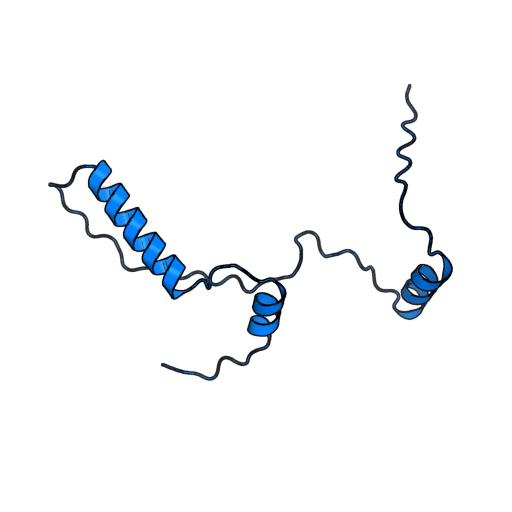 -21.364 -8.703 1.00 57.16 93 LYS A CA 1
ATOM 763 C C . LYS A 1 93 ? 3.041 -21.754 -7.450 1.00 57.16 93 LYS A C 1
ATOM 765 O O . LYS A 1 93 ? 3.825 -22.698 -7.497 1.00 57.16 93 LYS A O 1
ATOM 770 N N . ALA A 1 94 ? 2.795 -21.081 -6.337 1.00 48.12 94 ALA A N 1
ATOM 771 C CA . ALA A 1 94 ? 3.282 -21.525 -5.044 1.00 48.12 94 ALA A CA 1
ATOM 772 C C . ALA A 1 94 ? 2.240 -21.208 -3.969 1.00 48.12 94 ALA A C 1
ATOM 774 O O . ALA A 1 94 ? 2.201 -20.100 -3.447 1.00 48.12 94 ALA A O 1
ATOM 775 N N . ASN A 1 95 ? 1.450 -22.255 -3.704 1.00 39.75 95 ASN A N 1
ATOM 776 C CA . ASN A 1 95 ? 0.677 -22.575 -2.500 1.00 39.75 95 ASN A CA 1
ATOM 777 C C . ASN A 1 95 ? -0.403 -21.584 -2.046 1.00 39.75 95 ASN A C 1
ATOM 779 O O . ASN A 1 95 ? -0.075 -20.607 -1.340 1.00 39.75 95 ASN A O 1
#

Sequence (95 aa):
MGSYSFRIFFLSYTGLTRWVYEKTRCLLLPVYGGFPVKLRTYIGEPIPYDPNITATELAEKTKTAFENLRDRHQKMPGNMLRALSERFDKDDKAN

Radius of gyration: 24.24 Å; Cα contacts (8 Å, |Δi|>4): 16; chains: 1; bounding box: 38×64×62 Å